Protein AF-E2BEM4-F1 (afdb_monomer_lite)

Sequence (111 aa):
ILQKYISKCVIFYGGSLINVYLFTIIFICGPVTLNQPFPTMAEYPFDVSYQPMKTIVYAHQSICALQAASHICINIFTSLLLWFTSARFELLTENLRAIRNIYDLMKCIQE

Structure (mmCIF, N/CA/C/O backbone):
data_AF-E2BEM4-F1
#
_entry.id   AF-E2BEM4-F1
#
loop_
_atom_site.group_PDB
_atom_site.id
_atom_site.type_symbol
_atom_site.label_atom_id
_atom_site.label_alt_id
_atom_site.label_comp_id
_atom_site.label_asym_id
_atom_site.label_entity_id
_atom_site.label_seq_id
_atom_site.pdbx_PDB_ins_code
_atom_site.Cartn_x
_atom_site.Cartn_y
_atom_site.Cartn_z
_atom_site.occupancy
_atom_site.B_iso_or_equiv
_atom_site.auth_seq_id
_atom_site.auth_comp_id
_atom_site.auth_asym_id
_atom_site.auth_atom_id
_atom_site.pdbx_PDB_model_num
ATOM 1 N N . ILE A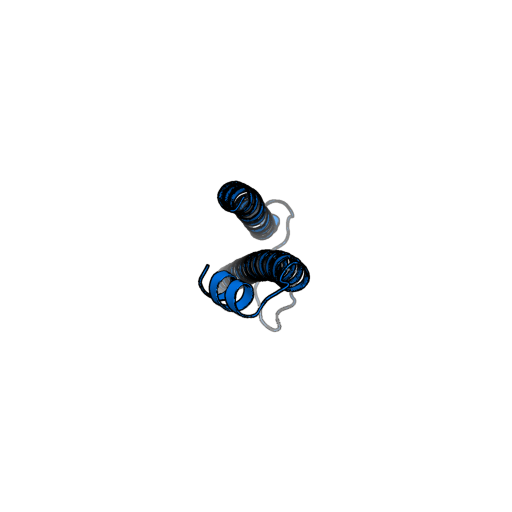 1 1 ? -19.958 10.954 21.836 1.00 65.19 1 ILE A N 1
ATOM 2 C CA . ILE A 1 1 ? -18.843 9.965 21.879 1.00 65.19 1 ILE A CA 1
ATOM 3 C C . ILE A 1 1 ? -18.539 9.419 20.480 1.00 65.19 1 ILE A C 1
ATOM 5 O O . ILE A 1 1 ? -17.410 9.557 20.025 1.00 65.19 1 ILE A O 1
ATOM 9 N N . LEU A 1 2 ? -19.549 8.913 19.761 1.00 65.44 2 LEU A N 1
ATOM 10 C CA . LEU A 1 2 ? -19.421 8.336 18.413 1.00 65.44 2 LEU A CA 1
ATOM 11 C C . LEU A 1 2 ? -18.769 9.275 17.375 1.00 65.44 2 LEU A C 1
ATOM 13 O O . LEU A 1 2 ? -17.814 8.890 16.712 1.00 65.44 2 LEU A O 1
ATOM 17 N N . GLN A 1 3 ? -19.185 10.544 17.311 1.00 67.25 3 GLN A N 1
ATOM 18 C CA . GLN A 1 3 ? -18.626 11.526 16.365 1.00 67.25 3 GLN A CA 1
ATOM 19 C C . GLN A 1 3 ? -17.137 11.842 16.602 1.00 67.25 3 GLN A C 1
ATOM 21 O O . GLN A 1 3 ? -16.374 12.012 15.653 1.00 67.25 3 GLN A O 1
ATOM 26 N N . LYS A 1 4 ? -16.691 11.862 17.867 1.00 74.50 4 LYS A N 1
ATOM 27 C CA . LYS A 1 4 ? -15.273 12.053 18.222 1.00 74.50 4 LYS A CA 1
ATOM 28 C C . LYS A 1 4 ? -14.427 10.845 17.796 1.00 74.50 4 LYS A C 1
ATOM 30 O O . LYS A 1 4 ? -13.304 11.023 17.330 1.00 74.50 4 LYS A O 1
ATOM 35 N N . TYR A 1 5 ? -14.984 9.638 17.911 1.00 67.19 5 TYR A N 1
ATOM 36 C CA . TYR A 1 5 ? -14.363 8.396 17.443 1.00 67.19 5 TYR A CA 1
ATOM 37 C C . TYR A 1 5 ? -14.258 8.338 15.918 1.00 67.19 5 TYR A C 1
ATOM 39 O O . TYR A 1 5 ? -13.187 8.037 15.398 1.00 67.19 5 TYR A O 1
ATOM 47 N N . ILE A 1 6 ? -15.325 8.707 15.206 1.00 74.50 6 ILE A N 1
ATOM 48 C CA . ILE A 1 6 ? -15.320 8.793 13.740 1.00 74.50 6 ILE A CA 1
ATOM 49 C C . ILE A 1 6 ? -14.253 9.790 13.272 1.00 74.50 6 ILE A C 1
ATOM 51 O O . ILE A 1 6 ? -13.442 9.456 12.416 1.00 74.50 6 ILE A O 1
ATOM 55 N N . SER A 1 7 ? -14.180 10.977 13.882 1.00 80.56 7 SER A N 1
ATOM 56 C CA . SER A 1 7 ? -13.171 11.986 13.529 1.00 80.56 7 SER A CA 1
ATOM 57 C C . SER A 1 7 ? -11.735 11.487 13.747 1.00 80.56 7 SER A C 1
ATOM 59 O O . SER A 1 7 ? -10.887 11.649 12.870 1.00 80.56 7 SER A O 1
ATOM 61 N N . LYS A 1 8 ? -11.459 10.811 14.870 1.00 80.12 8 LYS A N 1
ATOM 62 C CA . LYS A 1 8 ? -10.152 10.183 15.132 1.00 80.12 8 LYS A CA 1
ATOM 63 C C . LYS A 1 8 ? -9.822 9.080 14.123 1.00 80.12 8 LYS A C 1
ATOM 65 O O . LYS A 1 8 ? -8.690 9.028 13.649 1.00 80.12 8 LYS A O 1
ATOM 70 N N . CYS A 1 9 ? -10.800 8.240 13.787 1.00 80.62 9 CYS A N 1
ATOM 71 C CA . CYS A 1 9 ? -10.647 7.151 12.825 1.00 80.62 9 CYS A CA 1
ATOM 72 C C . CYS A 1 9 ? -10.321 7.686 11.424 1.00 80.62 9 CYS A C 1
ATOM 74 O O . CYS A 1 9 ? -9.378 7.215 10.799 1.00 80.62 9 CYS A O 1
ATOM 76 N N . VAL A 1 10 ? -11.015 8.736 10.973 1.00 84.31 10 VAL A N 1
ATOM 77 C CA . VAL A 1 10 ? -10.773 9.375 9.668 1.00 84.31 10 VAL A CA 1
ATOM 78 C C . VAL A 1 10 ? -9.375 9.987 9.587 1.00 84.31 10 VAL A C 1
ATOM 80 O O . VAL A 1 10 ? -8.684 9.780 8.592 1.00 84.31 10 VAL A O 1
ATOM 83 N N . ILE A 1 11 ? -8.929 10.700 10.627 1.00 87.94 11 ILE A N 1
ATOM 84 C CA . ILE A 1 11 ? -7.590 11.313 10.647 1.00 87.94 11 ILE A CA 1
ATOM 85 C C . ILE A 1 11 ? -6.500 10.237 10.619 1.00 87.94 11 ILE A C 1
ATOM 87 O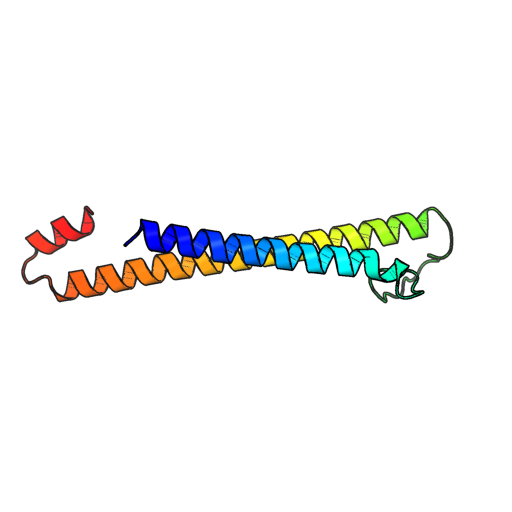 O . ILE A 1 11 ? -5.547 10.346 9.850 1.00 87.94 11 ILE A O 1
ATOM 91 N N . PHE A 1 12 ? -6.640 9.18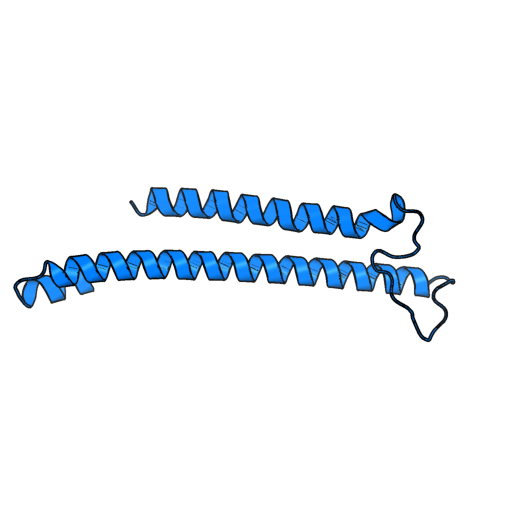9 11.436 1.00 88.00 12 PHE A N 1
ATOM 92 C CA . PHE A 1 12 ? -5.663 8.105 11.492 1.00 88.00 12 PHE A CA 1
ATOM 93 C C . PHE A 1 12 ? -5.627 7.305 10.185 1.00 88.00 12 PHE A C 1
ATOM 95 O O . PHE A 1 12 ? -4.556 7.104 9.615 1.00 88.00 12 PHE A O 1
ATOM 102 N N . TYR A 1 13 ? -6.796 6.908 9.676 1.00 89.69 13 TYR A N 1
ATOM 103 C CA . TYR A 1 13 ? -6.913 6.177 8.421 1.00 89.69 13 TYR A CA 1
ATOM 104 C C . TYR A 1 13 ? -6.351 6.989 7.256 1.00 89.69 13 TYR A C 1
ATOM 106 O O . TYR A 1 13 ? -5.447 6.517 6.573 1.00 89.69 13 TYR A O 1
ATOM 114 N N . GLY A 1 14 ? -6.804 8.234 7.082 1.00 90.44 14 GLY A N 1
ATOM 115 C CA . GLY A 1 14 ? -6.331 9.119 6.018 1.00 90.44 14 GLY A CA 1
ATOM 116 C C . GLY A 1 14 ? -4.825 9.370 6.094 1.00 90.44 14 GLY A C 1
ATOM 117 O O . GLY A 1 14 ? -4.133 9.251 5.085 1.00 90.44 14 GLY A O 1
ATOM 118 N N . GLY A 1 15 ? -4.294 9.625 7.294 1.00 92.25 15 GLY A N 1
ATOM 119 C CA . GLY A 1 15 ? -2.855 9.783 7.507 1.00 92.25 15 GLY A CA 1
ATOM 120 C C . GLY A 1 15 ? -2.063 8.528 7.137 1.00 92.25 15 GLY A C 1
ATOM 121 O O . GLY A 1 15 ? -1.041 8.624 6.459 1.00 92.25 15 GLY A O 1
ATOM 122 N N . SER A 1 16 ? -2.544 7.345 7.526 1.00 92.38 16 SER A N 1
ATOM 123 C CA . SER A 1 16 ? -1.901 6.074 7.175 1.00 92.38 16 SER A CA 1
ATOM 124 C C . SER A 1 16 ? -1.924 5.803 5.668 1.00 92.38 16 SER A C 1
ATOM 126 O O . SER A 1 16 ? -0.910 5.400 5.108 1.00 92.38 16 SER A O 1
ATOM 128 N N . LEU A 1 17 ? -3.035 6.123 4.999 1.00 93.94 17 LEU A N 1
ATOM 129 C CA . LEU A 1 17 ? -3.213 5.994 3.554 1.00 93.94 17 LEU A CA 1
ATOM 130 C C . LEU A 1 17 ? -2.187 6.844 2.805 1.00 93.94 17 LEU A C 1
ATOM 132 O O . LEU A 1 17 ? -1.454 6.336 1.961 1.00 93.94 17 LEU A O 1
ATOM 136 N N . ILE A 1 18 ? -2.091 8.126 3.169 1.00 95.12 18 ILE A N 1
ATOM 137 C CA . ILE A 1 18 ? -1.145 9.064 2.560 1.00 95.12 18 ILE A CA 1
ATOM 138 C C . ILE A 1 18 ? 0.289 8.562 2.737 1.00 95.12 18 ILE A C 1
ATOM 140 O O . ILE A 1 18 ? 1.046 8.543 1.771 1.00 95.12 18 ILE A O 1
ATOM 144 N N . ASN A 1 19 ? 0.655 8.112 3.941 1.00 94.50 19 ASN A N 1
ATOM 145 C CA . ASN A 1 19 ? 1.997 7.592 4.201 1.00 94.50 19 ASN A CA 1
ATOM 146 C C . ASN A 1 19 ? 2.301 6.345 3.364 1.00 94.50 19 ASN A C 1
ATOM 148 O O . ASN A 1 19 ? 3.340 6.301 2.712 1.00 94.50 19 ASN A O 1
ATOM 152 N N . VAL A 1 20 ? 1.404 5.355 3.344 1.00 95.06 20 VAL A N 1
ATOM 153 C CA . VAL A 1 20 ? 1.610 4.104 2.596 1.00 95.06 20 VAL A CA 1
ATOM 154 C C . VAL A 1 20 ? 1.842 4.397 1.114 1.00 95.06 20 VAL A C 1
ATOM 156 O O . VAL A 1 20 ? 2.850 3.957 0.564 1.00 95.06 20 VAL A O 1
ATOM 159 N N . TYR A 1 21 ? 0.982 5.202 0.485 1.00 93.88 21 TYR A N 1
ATOM 160 C CA . TYR A 1 21 ? 1.148 5.552 -0.928 1.00 93.88 21 TYR A CA 1
ATOM 161 C C . TYR A 1 21 ? 2.382 6.419 -1.190 1.00 93.88 21 TYR A C 1
ATOM 163 O O . TYR A 1 21 ? 3.039 6.232 -2.213 1.00 93.88 21 TYR A O 1
ATOM 171 N N . LEU A 1 22 ? 2.743 7.322 -0.273 1.00 95.31 22 LEU A N 1
ATOM 172 C CA . LEU A 1 22 ? 3.974 8.104 -0.383 1.00 95.31 22 LEU A CA 1
ATOM 173 C C . LEU A 1 22 ? 5.205 7.186 -0.415 1.00 95.31 22 LEU A C 1
ATOM 175 O O . LEU A 1 22 ? 6.047 7.327 -1.301 1.00 95.31 22 LEU A O 1
ATOM 179 N N . PHE A 1 23 ? 5.282 6.204 0.487 1.00 93.94 23 PHE A N 1
ATOM 180 C CA . PHE A 1 23 ? 6.353 5.205 0.484 1.00 93.94 23 PHE A CA 1
ATOM 181 C C . PHE A 1 23 ? 6.363 4.368 -0.798 1.00 93.94 23 PHE A C 1
ATOM 183 O O . PHE A 1 23 ? 7.433 4.111 -1.346 1.00 93.94 23 PHE A O 1
ATOM 190 N N . THR A 1 24 ? 5.196 3.980 -1.317 1.00 93.88 24 THR A N 1
ATOM 191 C CA . THR A 1 24 ? 5.099 3.239 -2.584 1.00 93.88 24 THR A CA 1
ATOM 192 C C . THR A 1 24 ? 5.617 4.051 -3.769 1.00 93.88 24 THR A C 1
ATOM 194 O O . THR A 1 24 ? 6.352 3.516 -4.595 1.00 93.88 24 THR A O 1
ATOM 197 N N . ILE A 1 25 ? 5.294 5.345 -3.847 1.00 92.12 25 ILE A N 1
ATOM 198 C CA . ILE A 1 25 ? 5.798 6.232 -4.905 1.00 92.12 25 ILE A CA 1
ATOM 199 C C . ILE A 1 25 ? 7.318 6.370 -4.802 1.00 92.12 25 ILE A C 1
ATOM 201 O O . ILE A 1 25 ? 8.013 6.206 -5.802 1.00 92.12 25 ILE A O 1
ATOM 205 N N . ILE A 1 26 ? 7.846 6.602 -3.596 1.00 91.31 26 ILE A N 1
ATOM 206 C CA . ILE A 1 26 ? 9.296 6.678 -3.361 1.00 91.31 26 ILE A CA 1
ATOM 207 C C . ILE A 1 26 ? 9.980 5.377 -3.797 1.00 91.31 26 ILE A C 1
ATOM 209 O O . ILE A 1 26 ? 11.017 5.425 -4.454 1.00 91.31 26 ILE A O 1
ATOM 213 N N . PHE A 1 27 ? 9.387 4.224 -3.487 1.00 90.12 27 PHE A N 1
ATOM 214 C CA . PHE A 1 27 ? 9.904 2.917 -3.884 1.00 90.12 27 PHE A CA 1
ATOM 215 C C . PHE A 1 27 ? 9.944 2.742 -5.411 1.00 90.12 27 PHE A C 1
ATOM 217 O O . PHE A 1 27 ? 10.980 2.371 -5.959 1.00 90.12 27 PHE A O 1
ATOM 224 N N . ILE A 1 28 ? 8.856 3.073 -6.116 1.00 90.06 28 ILE A N 1
ATOM 225 C CA . ILE A 1 28 ? 8.777 2.987 -7.586 1.00 90.06 28 ILE A CA 1
ATOM 226 C C . ILE A 1 28 ? 9.767 3.953 -8.257 1.00 90.06 28 ILE A C 1
ATOM 228 O O . ILE A 1 28 ? 10.371 3.605 -9.274 1.00 90.06 28 ILE A O 1
ATOM 232 N N . CYS A 1 29 ? 9.963 5.147 -7.692 1.00 88.00 29 CYS A N 1
ATOM 233 C CA . CYS A 1 29 ? 10.916 6.146 -8.182 1.00 88.00 29 CYS A CA 1
ATOM 234 C C . CYS A 1 29 ? 12.373 5.872 -7.769 1.00 88.00 29 CYS A C 1
ATOM 236 O O . CYS A 1 29 ? 13.283 6.458 -8.352 1.00 88.00 29 CYS A O 1
ATOM 238 N N . GLY A 1 30 ? 12.618 4.977 -6.810 1.00 85.81 30 GLY A N 1
ATOM 239 C CA . GLY A 1 30 ? 13.952 4.617 -6.321 1.00 85.81 30 GLY A CA 1
ATOM 240 C C . GLY A 1 30 ? 14.988 4.257 -7.402 1.00 85.81 30 GLY A C 1
ATOM 241 O O . GLY A 1 30 ? 16.142 4.636 -7.251 1.00 85.81 30 GLY A O 1
ATOM 242 N N . PRO A 1 31 ? 14.637 3.590 -8.515 1.00 82.50 31 PRO A N 1
ATOM 243 C CA . PRO A 1 31 ? 15.556 3.303 -9.628 1.00 82.50 31 PRO A CA 1
ATOM 244 C C . PRO A 1 31 ? 16.044 4.524 -10.403 1.00 82.50 31 PRO A C 1
ATOM 246 O O . PRO A 1 31 ? 16.997 4.435 -11.169 1.00 82.50 31 PRO A O 1
ATOM 249 N N . VAL A 1 32 ? 15.367 5.662 -10.256 1.00 78.44 32 VAL A N 1
ATOM 250 C CA . VAL A 1 32 ? 15.791 6.922 -10.876 1.00 78.44 32 VAL A CA 1
ATOM 251 C C . VAL A 1 32 ? 16.887 7.583 -10.036 1.00 78.44 32 VAL A C 1
ATOM 253 O O . VAL A 1 32 ? 17.722 8.303 -10.574 1.00 78.44 32 VAL A O 1
ATOM 256 N N . THR A 1 33 ? 16.894 7.347 -8.721 1.00 75.88 33 THR A N 1
ATOM 257 C CA . THR A 1 33 ? 17.811 7.995 -7.769 1.00 75.88 33 THR A CA 1
ATOM 258 C C . THR A 1 33 ? 18.988 7.101 -7.383 1.00 75.88 33 THR A C 1
ATOM 260 O O . THR A 1 33 ? 20.127 7.560 -7.324 1.00 75.88 33 THR A O 1
ATOM 263 N N . LEU A 1 34 ? 18.730 5.818 -7.145 1.00 74.69 34 LEU A N 1
ATOM 264 C CA . LEU A 1 34 ? 19.723 4.754 -7.082 1.00 74.69 34 LEU A CA 1
ATOM 265 C C . LEU A 1 34 ? 19.907 4.282 -8.523 1.00 74.69 34 LEU A C 1
ATOM 267 O O . LEU A 1 34 ? 18.917 3.893 -9.120 1.00 74.69 34 LEU A O 1
ATOM 271 N N . ASN A 1 35 ? 21.117 4.304 -9.088 1.00 73.50 35 ASN A N 1
ATOM 272 C CA . ASN A 1 35 ? 21.427 3.817 -10.447 1.00 73.50 35 ASN A CA 1
ATOM 273 C C . ASN A 1 35 ? 21.196 2.289 -10.609 1.00 73.50 35 ASN A C 1
ATOM 275 O O . ASN A 1 35 ? 22.100 1.546 -10.986 1.00 73.50 35 ASN A O 1
ATOM 279 N N . GLN A 1 36 ? 20.003 1.797 -10.283 1.00 79.62 36 GLN A N 1
ATOM 280 C CA . GLN A 1 36 ? 19.565 0.411 -10.365 1.00 79.62 36 GLN A CA 1
ATOM 281 C C . GLN A 1 36 ? 18.535 0.273 -11.495 1.00 79.62 36 GLN A C 1
ATOM 283 O O . GLN A 1 36 ? 17.775 1.202 -11.764 1.00 79.62 36 GLN A O 1
ATOM 288 N N . PRO A 1 37 ? 18.488 -0.875 -12.187 1.00 75.19 37 PRO A N 1
ATOM 289 C CA . PRO A 1 37 ? 17.640 -1.029 -13.365 1.00 75.19 37 PRO A CA 1
ATOM 290 C C . PRO A 1 37 ? 16.143 -1.131 -13.037 1.00 75.19 37 PRO A C 1
ATOM 292 O O . PRO A 1 37 ? 15.325 -0.777 -13.887 1.00 75.19 37 PRO A O 1
ATOM 295 N N . PHE A 1 38 ? 15.785 -1.599 -11.835 1.00 82.62 38 PHE A N 1
ATOM 296 C CA . PHE A 1 38 ? 14.407 -1.886 -11.425 1.00 82.62 38 PHE A CA 1
ATOM 297 C C . PHE A 1 38 ? 14.162 -1.536 -9.946 1.00 82.62 38 PHE A C 1
ATOM 299 O O . PHE A 1 38 ? 15.126 -1.487 -9.183 1.00 82.62 38 PHE A O 1
ATOM 306 N N . PRO A 1 39 ? 12.897 -1.306 -9.522 1.00 78.50 39 PRO A N 1
ATOM 307 C CA . PRO A 1 39 ? 12.541 -1.038 -8.119 1.00 78.50 39 PRO A CA 1
ATOM 308 C C . PRO A 1 39 ? 12.963 -2.154 -7.163 1.00 78.50 39 PRO A C 1
ATOM 310 O O . PRO A 1 39 ? 13.287 -1.903 -6.006 1.00 78.50 39 PRO A O 1
ATOM 313 N N . THR A 1 40 ? 12.966 -3.388 -7.666 1.00 82.50 40 THR A N 1
ATOM 314 C CA . THR A 1 40 ? 13.276 -4.595 -6.904 1.00 82.50 40 THR A CA 1
ATOM 315 C C . THR A 1 40 ? 14.463 -5.313 -7.533 1.00 82.50 40 THR A C 1
ATOM 317 O O . THR A 1 40 ? 14.490 -5.528 -8.748 1.00 82.50 40 THR A O 1
ATOM 320 N N . MET A 1 41 ? 15.411 -5.736 -6.697 1.00 79.94 41 MET A N 1
ATOM 321 C CA . MET A 1 41 ? 16.542 -6.572 -7.105 1.00 79.94 41 MET A CA 1
ATOM 322 C C . MET A 1 41 ? 16.063 -8.013 -7.318 1.00 79.94 41 MET A C 1
ATOM 324 O O . MET A 1 41 ? 16.086 -8.826 -6.397 1.00 79.94 41 MET A O 1
ATOM 328 N N . ALA A 1 42 ? 15.567 -8.303 -8.520 1.00 84.00 42 ALA A N 1
ATOM 329 C CA . ALA A 1 42 ? 15.107 -9.626 -8.928 1.00 84.00 42 ALA A CA 1
ATOM 330 C C . ALA A 1 42 ? 15.959 -10.152 -10.090 1.00 84.00 42 ALA A C 1
ATOM 332 O O . ALA A 1 42 ? 16.193 -9.435 -11.065 1.00 84.00 42 ALA A O 1
ATOM 333 N N . GLU A 1 43 ? 16.394 -11.408 -9.994 1.00 85.19 43 GLU A N 1
ATOM 334 C CA . GLU A 1 43 ? 17.051 -12.117 -11.092 1.00 85.19 43 GLU A CA 1
ATOM 335 C C . GLU A 1 43 ? 15.996 -12.775 -11.985 1.00 85.19 43 GLU A C 1
ATOM 337 O O . GLU A 1 43 ? 15.126 -13.508 -11.510 1.00 85.19 43 GLU A O 1
ATOM 342 N N . TYR A 1 44 ? 16.067 -12.502 -13.288 1.00 85.12 44 TYR A N 1
ATOM 343 C CA . TYR A 1 44 ? 15.155 -13.067 -14.279 1.00 85.12 44 TYR A CA 1
ATOM 344 C C . TYR A 1 44 ? 15.890 -14.108 -15.135 1.00 85.12 44 TYR A C 1
ATOM 346 O O . TYR A 1 44 ? 17.000 -13.836 -15.591 1.00 85.12 44 TYR A O 1
ATOM 354 N N . PRO A 1 45 ? 15.283 -15.276 -15.424 1.00 87.75 45 PRO A N 1
ATOM 355 C CA . PRO A 1 45 ? 15.888 -16.314 -16.269 1.00 87.75 45 PRO A CA 1
ATOM 356 C C . PRO A 1 45 ? 15.878 -15.961 -17.772 1.00 87.75 45 PRO A C 1
ATOM 358 O O . PRO A 1 45 ? 16.139 -16.812 -18.618 1.00 87.75 45 PRO A O 1
ATOM 361 N N . PHE A 1 46 ? 15.537 -14.720 -18.115 1.00 87.56 46 PHE A N 1
ATOM 362 C CA . PHE A 1 46 ? 15.431 -14.187 -19.468 1.00 87.56 46 PHE A CA 1
ATOM 363 C C . PHE A 1 46 ? 16.100 -12.813 -19.535 1.00 87.56 46 PHE A C 1
ATOM 365 O O . PHE A 1 46 ? 16.190 -12.113 -18.527 1.00 87.56 46 PHE A O 1
ATOM 372 N N . ASP A 1 47 ? 16.552 -12.409 -20.724 1.00 85.25 47 ASP A N 1
ATOM 373 C CA . ASP A 1 47 ? 17.223 -11.120 -20.886 1.00 85.25 47 ASP A CA 1
ATOM 374 C C . ASP A 1 47 ? 16.230 -9.954 -20.723 1.00 85.25 47 ASP A C 1
ATOM 376 O O . ASP A 1 47 ? 15.225 -9.851 -21.428 1.00 85.25 47 ASP A O 1
ATOM 380 N N . VAL A 1 48 ? 16.519 -9.085 -19.756 1.00 84.56 48 VAL A N 1
ATOM 381 C CA . VAL A 1 48 ? 15.736 -7.893 -19.390 1.00 84.56 48 VAL A CA 1
ATOM 382 C C . VAL A 1 48 ? 16.429 -6.590 -19.796 1.00 84.56 48 VAL A C 1
ATOM 384 O O . VAL A 1 48 ? 15.960 -5.501 -19.461 1.00 84.56 48 VAL A O 1
ATOM 387 N N . SER A 1 49 ? 17.549 -6.686 -20.514 1.00 82.25 49 SER A N 1
ATOM 388 C CA . SER A 1 49 ? 18.397 -5.550 -20.886 1.00 82.25 49 SER A CA 1
ATOM 389 C C . SER A 1 49 ? 17.828 -4.753 -22.062 1.00 82.25 49 SER A C 1
ATOM 391 O O . SER A 1 49 ? 18.118 -3.564 -22.197 1.00 82.25 49 SER A O 1
ATOM 393 N N . TYR A 1 50 ? 16.995 -5.382 -22.897 1.00 84.38 50 TYR A N 1
ATOM 394 C CA . TYR A 1 50 ? 16.431 -4.782 -24.105 1.00 84.38 50 TYR A CA 1
ATOM 395 C C . TYR A 1 50 ? 14.988 -4.285 -23.920 1.00 84.38 50 TYR A C 1
ATOM 397 O O . TYR A 1 50 ? 14.219 -4.748 -23.070 1.00 84.38 50 TYR A O 1
ATOM 405 N N . GLN A 1 51 ? 14.602 -3.317 -24.752 1.00 84.94 51 GLN A N 1
ATOM 406 C CA . GLN A 1 51 ? 13.209 -2.889 -24.892 1.00 84.94 51 GLN A CA 1
ATOM 407 C C . GLN A 1 51 ? 12.486 -3.807 -25.891 1.00 84.94 51 GLN A C 1
ATOM 409 O O . GLN A 1 51 ? 13.066 -4.116 -26.931 1.00 84.94 51 GLN A O 1
ATOM 414 N N . PRO A 1 52 ? 11.242 -4.249 -25.615 1.00 86.25 52 PRO A N 1
ATOM 415 C CA . PRO A 1 52 ? 10.302 -3.720 -24.615 1.00 86.25 52 PRO A CA 1
ATOM 416 C C . PRO A 1 52 ? 10.341 -4.417 -23.244 1.00 86.25 52 PRO A C 1
ATOM 418 O O . PRO A 1 52 ? 9.647 -3.978 -22.325 1.00 86.25 52 PRO A O 1
ATOM 421 N N . MET A 1 53 ? 11.136 -5.480 -23.086 1.00 88.62 53 MET A N 1
ATOM 422 C CA . MET A 1 53 ? 11.120 -6.339 -21.895 1.00 88.62 53 MET A CA 1
ATOM 423 C C . MET A 1 53 ? 11.405 -5.558 -20.606 1.00 88.62 53 MET A C 1
ATOM 425 O O . MET A 1 53 ? 10.660 -5.681 -19.633 1.00 88.62 53 MET A O 1
ATOM 429 N N . LYS A 1 54 ? 12.400 -4.663 -20.624 1.00 86.19 54 LYS A N 1
ATOM 430 C CA . LYS A 1 54 ? 12.708 -3.773 -19.492 1.00 86.19 54 LYS A CA 1
ATOM 431 C C . LYS A 1 54 ? 11.488 -2.970 -19.018 1.00 86.19 54 LYS A C 1
ATOM 433 O O . LYS A 1 54 ? 11.232 -2.870 -17.821 1.00 86.19 54 LYS A O 1
ATOM 438 N N . THR A 1 55 ? 10.709 -2.420 -19.948 1.00 87.88 55 THR A N 1
ATOM 439 C CA . THR A 1 55 ? 9.516 -1.623 -19.624 1.00 87.88 55 THR A CA 1
ATOM 440 C C . THR A 1 55 ? 8.406 -2.488 -19.033 1.00 87.88 55 THR A C 1
ATOM 442 O O . THR A 1 55 ? 7.764 -2.077 -18.070 1.00 87.88 55 THR A O 1
ATOM 445 N N . ILE A 1 56 ? 8.207 -3.696 -19.565 1.00 91.00 56 ILE A N 1
ATOM 446 C CA . ILE A 1 56 ? 7.207 -4.649 -19.062 1.00 91.00 56 ILE A CA 1
ATOM 447 C C . ILE A 1 56 ? 7.535 -5.051 -17.622 1.00 91.00 56 ILE A C 1
ATOM 449 O O . ILE A 1 56 ? 6.663 -5.001 -16.758 1.00 9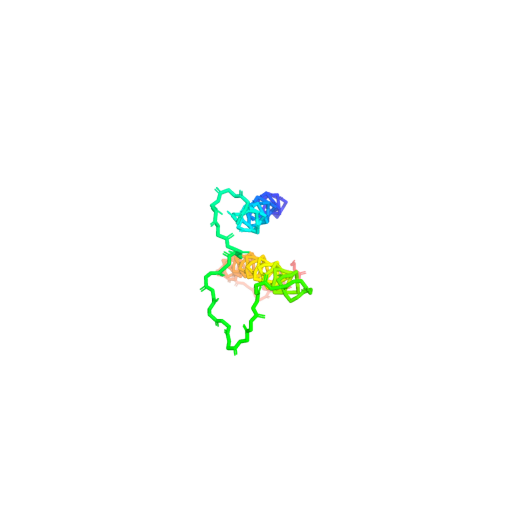1.00 56 ILE A O 1
ATOM 453 N N . VAL A 1 57 ? 8.795 -5.394 -17.348 1.00 91.00 57 VAL A N 1
ATOM 454 C CA . VAL A 1 57 ? 9.252 -5.769 -16.004 1.00 91.00 57 VAL A CA 1
ATOM 455 C C . VAL A 1 57 ? 9.086 -4.609 -15.024 1.00 91.00 57 VAL A C 1
ATOM 457 O O . VAL A 1 57 ? 8.539 -4.799 -13.939 1.00 91.00 57 VAL A O 1
ATOM 460 N N . TYR A 1 58 ? 9.485 -3.396 -15.414 1.00 89.88 58 TYR A N 1
ATOM 461 C CA . TYR A 1 58 ? 9.315 -2.207 -14.578 1.00 89.88 58 TYR A CA 1
ATOM 462 C C . TYR A 1 58 ? 7.836 -1.926 -14.266 1.00 89.88 58 TYR A C 1
ATOM 464 O O . TYR A 1 58 ? 7.473 -1.690 -13.110 1.00 89.88 58 TYR A O 1
ATOM 472 N N . ALA A 1 59 ? 6.964 -1.998 -15.276 1.00 91.50 59 ALA A N 1
ATOM 473 C CA . ALA A 1 59 ? 5.525 -1.825 -15.103 1.00 91.50 59 ALA A CA 1
ATOM 474 C C . ALA A 1 59 ? 4.932 -2.905 -14.186 1.00 91.50 59 ALA A C 1
ATOM 476 O O . ALA A 1 59 ? 4.168 -2.585 -13.279 1.00 91.50 59 ALA A O 1
ATOM 477 N N . HIS A 1 60 ? 5.327 -4.166 -14.368 1.00 92.69 60 HIS A N 1
ATOM 478 C CA . HIS A 1 60 ? 4.879 -5.273 -13.529 1.00 92.69 60 HIS A CA 1
ATOM 479 C C . HIS A 1 60 ? 5.276 -5.075 -12.061 1.00 92.69 60 HIS A C 1
ATOM 481 O O . HIS A 1 60 ? 4.415 -5.126 -11.187 1.00 92.69 60 HIS A O 1
ATOM 487 N N . GLN A 1 61 ? 6.549 -4.774 -11.783 1.00 92.12 61 GLN A N 1
ATOM 488 C CA . GLN A 1 61 ? 7.008 -4.512 -10.415 1.00 92.12 61 GLN A CA 1
ATOM 489 C C . GLN A 1 61 ? 6.283 -3.311 -9.783 1.00 92.12 61 GLN A C 1
ATOM 491 O O . GLN A 1 61 ? 5.928 -3.355 -8.606 1.00 92.12 61 GLN A O 1
ATOM 496 N N . SER A 1 62 ? 5.991 -2.271 -10.570 1.00 92.44 62 SER A N 1
ATOM 497 C CA . SER A 1 62 ? 5.228 -1.102 -10.111 1.00 92.44 62 SER A CA 1
ATOM 498 C C . SER A 1 62 ? 3.780 -1.458 -9.751 1.00 92.44 62 SER A C 1
ATOM 500 O O . SER A 1 62 ? 3.275 -1.024 -8.716 1.00 92.44 62 SER A O 1
ATOM 502 N N . ILE A 1 63 ? 3.116 -2.286 -10.564 1.00 94.31 63 ILE A N 1
ATOM 503 C CA . ILE A 1 63 ? 1.760 -2.784 -10.285 1.00 94.31 63 ILE A CA 1
ATOM 504 C C . ILE A 1 63 ? 1.756 -3.633 -9.012 1.00 94.31 63 ILE A C 1
ATOM 506 O O . ILE A 1 63 ? 0.907 -3.422 -8.148 1.00 94.31 63 ILE A O 1
ATOM 510 N N . CYS A 1 64 ? 2.721 -4.541 -8.854 1.00 94.12 64 CYS A N 1
ATOM 511 C CA . CYS A 1 64 ? 2.854 -5.358 -7.649 1.00 94.12 64 CYS A CA 1
ATOM 512 C C . CYS A 1 64 ? 3.049 -4.492 -6.393 1.00 94.12 64 CYS A C 1
ATOM 514 O O . CYS A 1 64 ? 2.419 -4.746 -5.366 1.00 94.12 64 CYS A O 1
ATOM 516 N N . ALA A 1 65 ? 3.852 -3.426 -6.476 1.00 93.88 65 ALA A N 1
ATOM 517 C CA . ALA A 1 65 ? 4.034 -2.481 -5.374 1.00 93.88 65 ALA A CA 1
ATOM 518 C C . ALA A 1 65 ? 2.725 -1.751 -5.010 1.00 93.88 65 ALA A C 1
ATOM 520 O O . ALA A 1 65 ? 2.389 -1.638 -3.830 1.00 93.88 65 ALA A O 1
ATOM 521 N N . LEU A 1 66 ? 1.943 -1.317 -6.004 1.00 94.25 66 LEU A N 1
ATOM 522 C CA . LEU A 1 66 ? 0.628 -0.696 -5.789 1.00 94.25 66 LEU A CA 1
ATOM 523 C C . LEU A 1 66 ? -0.399 -1.672 -5.193 1.00 94.25 66 LEU A C 1
ATOM 525 O O . LEU A 1 66 ? -1.185 -1.294 -4.320 1.00 94.25 66 LEU A O 1
ATOM 529 N N . GLN A 1 67 ? -0.390 -2.934 -5.626 1.00 95.81 67 GLN A N 1
ATOM 530 C CA . GLN A 1 67 ? -1.236 -3.983 -5.051 1.00 95.81 67 GLN A CA 1
ATOM 531 C C . GLN A 1 67 ? -0.875 -4.247 -3.586 1.00 95.81 67 GLN A C 1
ATOM 533 O O . GLN A 1 67 ? -1.767 -4.304 -2.738 1.00 95.81 67 GLN A O 1
ATOM 538 N N . ALA A 1 68 ? 0.418 -4.337 -3.267 1.00 94.62 68 ALA A N 1
ATOM 539 C CA . ALA A 1 68 ? 0.892 -4.496 -1.896 1.00 94.62 68 ALA A CA 1
ATOM 540 C C . ALA A 1 68 ? 0.467 -3.312 -1.009 1.00 94.62 68 ALA A C 1
ATOM 542 O O . ALA A 1 68 ? -0.066 -3.516 0.082 1.00 94.62 68 ALA A O 1
ATOM 543 N N . ALA A 1 69 ? 0.614 -2.079 -1.502 1.00 95.19 69 ALA A N 1
ATOM 544 C CA . ALA A 1 69 ? 0.152 -0.871 -0.818 1.00 95.19 69 ALA A CA 1
ATOM 545 C C . ALA A 1 69 ? -1.359 -0.910 -0.536 1.00 95.19 69 ALA A C 1
ATOM 547 O O . ALA A 1 69 ? -1.803 -0.642 0.582 1.00 95.19 69 ALA A O 1
ATOM 548 N N . SER A 1 70 ? -2.147 -1.323 -1.531 1.00 93.69 70 SER A N 1
ATOM 549 C CA . SER A 1 70 ? -3.600 -1.477 -1.405 1.00 93.69 70 SER A CA 1
ATOM 550 C C . SER A 1 70 ? -3.969 -2.505 -0.331 1.00 93.69 70 SER A C 1
ATOM 552 O O . SER A 1 70 ? -4.836 -2.242 0.503 1.00 93.69 70 SER A O 1
ATOM 554 N N . HIS A 1 71 ? -3.272 -3.644 -0.289 1.00 95.19 71 HIS A N 1
ATOM 555 C CA . HIS A 1 71 ? -3.464 -4.670 0.738 1.00 95.19 71 HIS A CA 1
ATOM 556 C C . HIS A 1 71 ? -3.169 -4.154 2.150 1.00 95.19 71 HIS A C 1
ATOM 558 O O . HIS A 1 71 ? -3.941 -4.417 3.074 1.00 95.19 71 HIS A O 1
ATOM 564 N N . ILE A 1 72 ? -2.092 -3.385 2.327 1.00 93.88 72 ILE A N 1
ATOM 565 C CA . ILE A 1 72 ? -1.762 -2.767 3.618 1.00 93.88 72 ILE A CA 1
ATOM 566 C C . ILE A 1 72 ? -2.893 -1.826 4.058 1.00 93.88 72 ILE A C 1
ATOM 568 O O . ILE A 1 72 ? -3.345 -1.904 5.200 1.00 93.88 72 ILE A O 1
ATOM 572 N N . CYS A 1 73 ? -3.416 -0.998 3.151 1.00 93.62 73 CYS A N 1
ATOM 573 C CA . CYS A 1 73 ? -4.540 -0.103 3.437 1.00 93.62 73 CYS A CA 1
ATOM 574 C C . CYS A 1 73 ? -5.816 -0.860 3.852 1.00 93.62 73 CYS A C 1
ATOM 576 O O . CYS A 1 73 ? -6.501 -0.432 4.785 1.00 93.62 73 CYS A O 1
ATOM 578 N N . ILE A 1 74 ? -6.125 -1.992 3.209 1.00 93.88 74 ILE A N 1
ATOM 579 C CA . ILE A 1 74 ? -7.265 -2.852 3.575 1.00 93.88 74 ILE A CA 1
ATOM 580 C C . ILE A 1 74 ? -7.068 -3.453 4.971 1.00 93.88 74 ILE A C 1
ATOM 582 O O . ILE A 1 74 ? -8.000 -3.458 5.778 1.00 93.88 74 ILE A O 1
ATOM 586 N N . ASN A 1 75 ? -5.858 -3.914 5.289 1.00 94.19 75 ASN A N 1
ATOM 587 C CA . ASN A 1 75 ? -5.542 -4.462 6.607 1.00 94.19 75 ASN A CA 1
ATOM 588 C C . ASN A 1 75 ? -5.690 -3.405 7.710 1.00 94.19 75 ASN A C 1
ATOM 590 O O . ASN A 1 75 ? -6.283 -3.682 8.753 1.00 94.19 75 ASN A O 1
ATOM 594 N N . ILE A 1 76 ? -5.216 -2.178 7.469 1.00 92.00 76 ILE A N 1
ATOM 595 C CA . ILE A 1 76 ? -5.377 -1.058 8.407 1.00 92.00 76 ILE A CA 1
ATOM 596 C C . ILE A 1 76 ? -6.860 -0.734 8.606 1.00 92.00 76 ILE A C 1
ATOM 598 O O . ILE A 1 76 ? -7.310 -0.600 9.743 1.00 92.00 76 ILE A O 1
ATOM 602 N N . PHE A 1 77 ? -7.633 -0.651 7.521 1.00 89.88 77 PHE A N 1
ATOM 603 C CA . PHE A 1 77 ? -9.073 -0.408 7.597 1.00 89.88 77 PHE A CA 1
ATOM 604 C C . PHE A 1 77 ? -9.795 -1.492 8.405 1.00 89.88 77 PHE A C 1
ATOM 606 O O . PHE A 1 77 ? -10.596 -1.190 9.287 1.00 89.88 77 PHE A O 1
ATOM 613 N N . THR A 1 78 ? -9.457 -2.756 8.159 1.00 91.94 78 THR A N 1
ATOM 614 C CA . THR A 1 78 ? -10.027 -3.902 8.878 1.00 91.94 78 THR A CA 1
ATOM 615 C C . THR A 1 78 ? -9.692 -3.843 10.368 1.00 91.94 78 THR A C 1
ATOM 617 O O . THR A 1 78 ? -10.575 -4.019 11.204 1.00 91.94 78 THR A O 1
ATOM 620 N N . SER A 1 79 ? -8.444 -3.522 10.716 1.00 91.75 79 SER A N 1
ATOM 621 C CA . SER A 1 79 ? -8.017 -3.335 12.108 1.00 91.75 79 SER A CA 1
ATOM 622 C C . SER A 1 79 ? -8.794 -2.209 12.803 1.00 91.75 79 SER A C 1
ATOM 624 O O . SER A 1 79 ? -9.255 -2.375 13.931 1.00 91.75 79 SER A O 1
ATOM 626 N N . LEU A 1 80 ? -9.032 -1.088 12.113 1.00 89.94 80 LEU A N 1
ATOM 627 C CA . LEU A 1 80 ? -9.834 0.020 12.640 1.00 89.94 80 LEU A CA 1
ATOM 628 C C . LEU A 1 80 ? -11.297 -0.363 12.877 1.00 89.94 80 LEU A C 1
ATOM 630 O O . LEU A 1 80 ? -11.869 0.023 13.898 1.00 89.94 80 LEU A O 1
ATOM 634 N N . LEU A 1 81 ? -11.900 -1.126 11.963 1.00 89.00 81 LEU A N 1
ATOM 635 C CA . LEU A 1 81 ? -13.255 -1.645 12.145 1.00 89.00 81 LEU A CA 1
ATOM 636 C C . LEU A 1 81 ? -13.327 -2.582 13.351 1.00 89.00 81 LEU A C 1
ATOM 638 O O . LEU A 1 81 ? -14.204 -2.414 14.194 1.00 89.00 81 LEU A O 1
ATOM 642 N N . LEU A 1 82 ? -12.376 -3.510 13.478 1.00 90.88 82 LEU A N 1
ATOM 643 C CA . LEU A 1 82 ? -12.298 -4.417 14.624 1.00 90.88 82 LEU A CA 1
ATOM 644 C C . LEU A 1 82 ? -12.122 -3.660 15.941 1.00 90.88 82 LEU A C 1
ATOM 646 O O . LEU A 1 82 ? -12.812 -3.965 16.912 1.00 90.88 82 LEU A O 1
ATOM 650 N N . TRP A 1 83 ? -11.265 -2.638 15.970 1.00 88.12 83 TRP A N 1
ATOM 651 C CA . TRP A 1 83 ? -11.097 -1.771 17.135 1.00 88.12 83 TRP A CA 1
ATOM 652 C C . TRP A 1 83 ? -12.410 -1.085 17.521 1.00 88.12 83 TRP A C 1
ATOM 654 O O . TRP A 1 83 ? -12.808 -1.089 18.686 1.00 88.12 83 TRP A O 1
ATOM 664 N N . PHE A 1 84 ? -13.108 -0.502 16.544 1.00 85.25 84 PHE A N 1
ATOM 665 C CA . PHE A 1 84 ? -14.391 0.158 16.773 1.00 85.25 84 PHE A CA 1
ATOM 666 C C . PHE A 1 84 ? -15.446 -0.817 17.307 1.00 85.25 84 PHE A C 1
ATOM 668 O O . PHE A 1 84 ? -16.141 -0.514 18.279 1.00 85.25 84 PHE A O 1
ATOM 675 N N . THR A 1 85 ? -15.537 -2.001 16.707 1.00 88.88 85 THR A N 1
ATOM 676 C CA . THR A 1 85 ? -16.436 -3.068 17.143 1.00 88.88 85 THR A CA 1
ATOM 677 C C . THR A 1 85 ? -16.106 -3.532 18.562 1.00 88.88 85 THR A C 1
ATOM 679 O O . THR A 1 85 ? -17.013 -3.637 19.384 1.00 88.88 85 THR A O 1
ATOM 682 N N . SER A 1 86 ? -14.826 -3.720 18.893 1.00 88.88 86 SER A N 1
ATOM 683 C CA . SER A 1 86 ? -14.377 -4.071 20.246 1.00 88.88 86 SER A CA 1
ATOM 684 C C . SER A 1 86 ? -14.797 -3.020 21.275 1.00 88.88 86 SER A C 1
ATOM 686 O O . SER A 1 86 ? -15.358 -3.368 22.310 1.00 88.88 86 SER A O 1
ATOM 688 N N . ALA A 1 87 ? -14.607 -1.732 20.974 1.00 86.50 87 ALA A N 1
ATOM 689 C CA . ALA A 1 87 ? -15.008 -0.647 21.868 1.00 86.50 87 ALA A CA 1
ATOM 690 C C . ALA A 1 87 ? -16.532 -0.602 22.098 1.00 86.50 87 ALA A C 1
ATOM 692 O O . ALA A 1 87 ? -16.993 -0.292 23.196 1.00 86.50 87 ALA A O 1
ATOM 693 N N . ARG A 1 88 ? -17.338 -0.930 21.077 1.00 85.12 88 ARG A N 1
ATOM 694 C CA . ARG A 1 88 ? -18.801 -1.045 21.217 1.00 85.12 88 ARG A CA 1
ATOM 695 C C . ARG A 1 88 ? -19.191 -2.245 22.080 1.00 85.12 88 ARG A C 1
ATOM 697 O O . ARG A 1 88 ? -20.088 -2.106 22.906 1.00 85.12 88 ARG A O 1
ATOM 704 N N . PHE A 1 89 ? -18.517 -3.385 21.927 1.00 84.62 89 PHE A N 1
ATOM 705 C CA . PHE A 1 89 ? -18.748 -4.565 22.765 1.00 84.62 89 PHE A CA 1
ATOM 706 C C . PHE A 1 89 ? -18.376 -4.337 24.230 1.00 84.62 89 PHE A C 1
ATOM 708 O O . PHE A 1 89 ? -19.096 -4.796 25.114 1.00 84.62 89 PHE A O 1
ATOM 715 N N . GLU A 1 90 ? -17.293 -3.613 24.503 1.00 85.12 90 GLU A N 1
ATOM 716 C CA . GLU A 1 90 ? -16.895 -3.262 25.868 1.00 85.12 90 GLU A CA 1
ATOM 717 C C . GLU A 1 90 ? -17.951 -2.376 26.541 1.00 85.12 90 GLU A C 1
ATOM 719 O O . GLU A 1 90 ? -18.426 -2.701 27.627 1.00 85.12 90 GLU A O 1
ATOM 724 N N . LEU A 1 91 ? -18.423 -1.339 25.840 1.00 81.69 91 LEU A N 1
ATOM 725 C CA . LEU A 1 91 ? -19.497 -0.465 26.321 1.00 81.69 91 LEU A CA 1
ATOM 726 C C . LEU A 1 91 ? -20.804 -1.241 26.551 1.00 81.69 91 LEU A C 1
ATOM 728 O O . LEU A 1 91 ? -21.460 -1.066 27.576 1.00 81.69 91 LEU A O 1
ATOM 732 N N . LEU A 1 92 ? -21.161 -2.144 25.632 1.00 81.81 92 LEU A N 1
ATOM 733 C CA . LEU A 1 92 ? -22.316 -3.024 25.805 1.00 81.81 92 LEU A CA 1
ATOM 734 C C . LEU A 1 92 ? -22.151 -3.919 27.040 1.00 81.81 92 LEU A C 1
ATOM 736 O O . LEU A 1 92 ? -23.091 -4.076 27.809 1.00 81.81 92 LEU A O 1
ATOM 740 N N . THR A 1 93 ? -20.959 -4.469 27.268 1.00 81.38 93 THR A N 1
ATOM 741 C CA . THR A 1 93 ? -20.664 -5.322 28.428 1.00 81.38 93 THR A CA 1
ATOM 742 C C . THR A 1 93 ? -20.782 -4.555 29.746 1.00 81.38 93 THR A C 1
ATOM 744 O O . THR A 1 93 ? -21.310 -5.095 30.720 1.00 81.38 93 THR A O 1
ATOM 747 N N . GLU A 1 94 ? -20.343 -3.295 29.796 1.00 80.00 94 GLU A N 1
ATOM 748 C CA . GLU A 1 94 ? -20.541 -2.440 30.971 1.00 80.00 94 GLU A CA 1
ATOM 749 C C . GLU A 1 94 ? -22.023 -2.158 31.233 1.00 80.00 94 GLU A C 1
ATOM 751 O O . GLU A 1 94 ? -22.481 -2.316 32.367 1.00 80.00 94 GLU A O 1
ATOM 756 N N . ASN A 1 95 ? -22.795 -1.836 30.191 1.00 74.69 95 ASN A N 1
ATOM 757 C CA . ASN A 1 95 ? -24.242 -1.654 30.314 1.00 74.69 95 ASN A CA 1
ATOM 758 C C . ASN A 1 95 ? -24.925 -2.937 30.812 1.00 74.69 95 ASN A C 1
ATOM 760 O O . ASN A 1 95 ? -25.728 -2.882 31.740 1.00 74.69 95 ASN A O 1
ATOM 764 N N . LEU A 1 96 ? -24.557 -4.100 30.262 1.00 74.19 96 LEU A N 1
ATOM 765 C CA . LEU A 1 96 ? -25.047 -5.412 30.701 1.00 74.19 96 LEU A CA 1
ATOM 766 C C . LEU A 1 96 ? -24.747 -5.684 32.177 1.00 74.19 96 LEU A C 1
ATOM 768 O O . LEU A 1 96 ? -25.597 -6.221 32.882 1.00 74.19 96 LEU A O 1
ATOM 772 N N . ARG A 1 97 ? -23.570 -5.289 32.673 1.00 71.19 97 ARG A N 1
ATOM 773 C CA . ARG A 1 97 ? -23.206 -5.436 34.090 1.00 71.19 97 ARG A CA 1
ATOM 774 C C . ARG A 1 97 ? -23.993 -4.488 35.003 1.00 71.19 97 ARG A C 1
ATOM 776 O O . ARG A 1 97 ? -24.234 -4.830 36.158 1.00 71.19 97 ARG A O 1
ATOM 783 N N . AL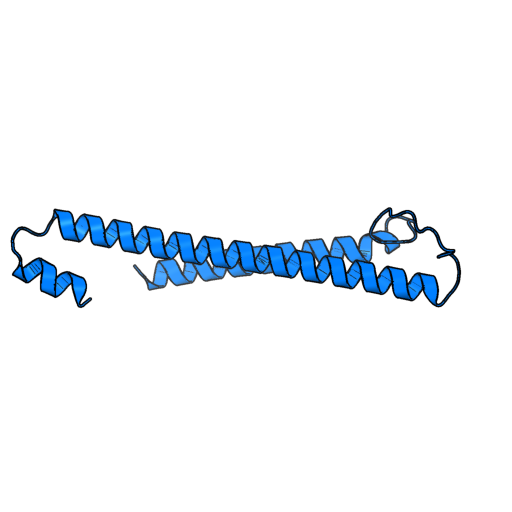A A 1 98 ? -24.387 -3.318 34.506 1.00 68.81 98 ALA A N 1
ATOM 784 C CA . ALA A 1 98 ? -25.192 -2.342 35.243 1.00 68.81 98 ALA A CA 1
ATOM 785 C C . ALA A 1 98 ? -26.695 -2.690 35.281 1.00 68.81 98 ALA A C 1
ATOM 787 O O . ALA A 1 98 ? -27.435 -2.148 36.107 1.00 68.81 98 ALA A O 1
ATOM 788 N N . ILE A 1 99 ? -27.156 -3.598 34.417 1.00 66.00 99 ILE A N 1
ATOM 789 C CA . ILE A 1 99 ? -28.555 -4.020 34.337 1.00 66.00 99 ILE A CA 1
ATOM 790 C C . ILE A 1 99 ? -28.935 -4.883 35.552 1.00 66.00 99 ILE A C 1
ATOM 792 O O . ILE A 1 99 ? -28.405 -5.969 35.773 1.00 66.00 99 ILE A O 1
ATOM 796 N N . ARG A 1 100 ? -29.916 -4.409 36.332 1.00 63.09 100 ARG A N 1
ATOM 797 C CA . ARG A 1 100 ? -30.520 -5.138 37.466 1.00 63.09 100 ARG A CA 1
ATOM 798 C C . ARG A 1 100 ? -31.823 -5.864 37.110 1.00 63.09 100 ARG A C 1
ATOM 800 O O . ARG A 1 100 ? -32.334 -6.600 37.950 1.00 63.09 100 ARG A O 1
ATOM 807 N N . ASN A 1 101 ? -32.387 -5.638 35.920 1.00 59.59 101 ASN A N 1
ATOM 808 C CA . ASN A 1 101 ? -33.718 -6.124 35.547 1.00 59.59 101 ASN A CA 1
ATOM 809 C C . ASN A 1 101 ? -33.827 -6.439 34.038 1.00 59.59 101 ASN A C 1
ATOM 811 O O . ASN A 1 101 ? -33.277 -5.718 33.211 1.00 59.59 101 ASN A O 1
ATOM 815 N N . ILE A 1 102 ? -34.575 -7.483 33.658 1.00 67.75 102 ILE A N 1
ATOM 816 C CA . ILE A 1 102 ? -34.700 -7.967 32.259 1.00 67.75 102 ILE A CA 1
ATOM 817 C C . ILE A 1 102 ? -35.287 -6.903 31.309 1.00 67.75 102 ILE A C 1
ATOM 819 O O . ILE A 1 102 ? -35.000 -6.904 30.113 1.00 67.75 102 ILE A O 1
ATOM 823 N N . TYR A 1 103 ? -36.059 -5.951 31.836 1.00 64.38 103 TYR A N 1
ATOM 824 C CA . TYR A 1 103 ? -36.606 -4.838 31.053 1.00 64.38 103 TYR A CA 1
ATOM 825 C C . TYR A 1 103 ? -35.527 -3.842 30.583 1.00 64.38 103 TYR A C 1
ATOM 827 O O . TYR A 1 103 ? -35.597 -3.349 29.457 1.00 64.38 103 TYR A O 1
ATOM 835 N N . ASP A 1 104 ? -34.496 -3.595 31.400 1.00 64.00 104 ASP A N 1
ATOM 836 C CA . ASP A 1 104 ? -33.368 -2.726 31.029 1.00 64.00 104 ASP A CA 1
ATOM 837 C C . ASP A 1 104 ? -32.453 -3.411 29.998 1.00 64.00 104 ASP A C 1
ATOM 839 O O . ASP A 1 104 ? -31.884 -2.749 29.130 1.00 64.00 104 ASP A O 1
ATOM 843 N N . LEU A 1 105 ? -32.386 -4.750 30.029 1.00 65.00 105 LEU A N 1
ATOM 844 C CA . LEU A 1 105 ? -31.696 -5.568 29.027 1.00 65.00 105 LEU A CA 1
ATOM 845 C C . LEU A 1 105 ? -32.326 -5.417 27.638 1.00 65.00 105 LEU A C 1
ATOM 847 O O . LEU A 1 105 ? -31.622 -5.153 26.665 1.00 65.00 105 LEU A O 1
ATOM 851 N N . MET A 1 106 ? -33.655 -5.547 27.547 1.00 66.25 106 MET A N 1
ATOM 852 C CA . MET A 1 106 ? -34.387 -5.383 26.285 1.00 66.25 106 MET A CA 1
ATOM 853 C C . MET A 1 106 ? -34.204 -3.982 25.695 1.00 66.25 106 MET A C 1
ATOM 855 O O . MET A 1 106 ? -34.041 -3.846 24.485 1.00 66.25 106 MET A O 1
ATOM 859 N N . LYS A 1 107 ? -34.175 -2.951 26.548 1.00 67.62 107 LYS A N 1
ATOM 860 C CA . LYS A 1 107 ? -33.977 -1.564 26.119 1.00 67.62 107 LYS A CA 1
ATOM 861 C C . LYS A 1 107 ? -32.554 -1.304 25.611 1.00 67.62 107 LYS A C 1
ATOM 863 O O . LYS A 1 107 ? -32.396 -0.609 24.618 1.00 67.62 107 LYS A O 1
ATOM 868 N N . CYS A 1 108 ? -31.536 -1.895 26.241 1.00 61.97 108 CYS A N 1
ATOM 869 C CA . CYS A 1 108 ? -30.135 -1.733 25.840 1.00 61.97 108 CYS A CA 1
ATOM 870 C C . CYS A 1 108 ? -29.769 -2.479 24.542 1.00 61.97 108 CYS A C 1
ATOM 872 O O . CYS A 1 108 ? -28.820 -2.091 23.873 1.00 61.97 108 CYS A O 1
ATOM 874 N N . ILE A 1 109 ? -30.491 -3.550 24.191 1.00 65.81 109 ILE A N 1
ATOM 875 C CA . ILE A 1 109 ? -30.287 -4.303 22.936 1.00 65.81 109 ILE A CA 1
ATOM 876 C C . ILE A 1 109 ? -30.945 -3.596 21.734 1.00 65.81 109 ILE A C 1
ATOM 878 O O . ILE A 1 109 ? -30.566 -3.842 20.591 1.00 65.81 109 ILE A O 1
ATOM 882 N N . GLN A 1 110 ? -31.933 -2.730 21.981 1.00 67.69 110 GLN A N 1
ATOM 883 C CA . GLN A 1 110 ? -32.631 -1.958 20.947 1.00 67.69 110 GLN A CA 1
ATOM 884 C C . GLN A 1 110 ? -31.934 -0.639 20.552 1.00 67.69 110 GLN A C 1
ATOM 886 O O . GLN A 1 110 ? -32.322 -0.064 19.535 1.00 67.69 110 GLN A O 1
ATOM 891 N N . GLU A 1 111 ? -30.938 -0.169 21.317 1.00 52.03 111 GLU A N 1
ATOM 892 C CA . GLU A 1 111 ? -30.076 0.996 21.001 1.00 52.03 111 GLU A CA 1
ATOM 893 C C . GLU A 1 111 ? -28.764 0.606 20.293 1.00 52.03 111 GLU A C 1
ATOM 895 O O . GLU A 1 111 ? -28.269 1.411 19.463 1.00 52.03 111 GLU A O 1
#

Foldseek 3Di:
DVVVLVVVLCVVLVVLLVVLVVVLVCLLCVCVVPVDLESDDDDDPDDCPDPPNSVVRSVVVSVVSVVVSVVVSVVSVVVSVVVVVVVVVVVLVVQVVVDPDVVSVVVSVVD

Radius of gyration: 23.99 Å; chains: 1; bounding box: 58×28×62 Å

Secondary structure (DSSP, 8-state):
-HHHHHHHHHHHHHHHHHHHHHHHHHHHHHHHHS--SSSS----SS--SSTTHHHHHHHHHHHHHHHHHHHHHHHHHHHHHHHHHHHHHHHHHHHHHH--SHHHHHHHH--

Organism: Harpegnathos saltator (NCBI:txid610380)

pLDDT: mean 83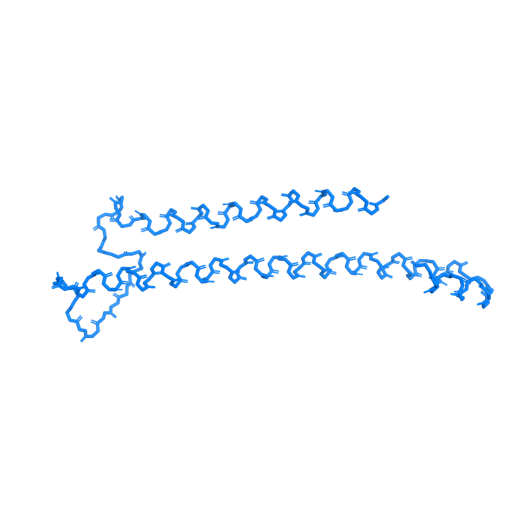.58, std 10.22, range [52.03, 95.81]